Protein AF-A0A848WZ72-F1 (afdb_monomer_lite)

Radius of gyration: 30.08 Å; chains: 1; bounding box: 55×23×96 Å

Secondary structure (DSSP, 8-state):
-HHHHHHHHHHHHHHTTSHHHHHHHHHHHHHHHHHHHHHHHHTSHHHHHT-HHHHHHHHHHHHHHHHHHHHHHHHHHHHHHHHHHHHHHHHHHHHHHHHHHHHHHHHHHHHHHHHHHHHH--

Structure (mmCIF, N/CA/C/O backbone):
data_AF-A0A848WZ72-F1
#
_entry.id   AF-A0A848WZ72-F1
#
loop_
_atom_site.group_PDB
_atom_site.id
_atom_site.type_symbol
_atom_site.label_atom_id
_atom_site.label_alt_id
_atom_site.label_comp_id
_atom_site.label_asym_id
_atom_site.label_entity_id
_atom_site.label_seq_id
_atom_site.pdbx_PDB_ins_code
_atom_site.Cartn_x
_atom_site.Cartn_y
_atom_site.Cartn_z
_atom_site.occupancy
_atom_site.B_iso_or_equiv
_atom_site.auth_seq_id
_atom_site.auth_comp_id
_atom_site.auth_asym_id
_atom_site.auth_atom_id
_atom_site.pdbx_PDB_model_num
ATOM 1 N N . MET A 1 1 ? -12.532 -15.265 -22.858 1.00 47.41 1 MET A N 1
ATOM 2 C CA . MET A 1 1 ? -11.271 -14.747 -22.270 1.00 47.41 1 MET A CA 1
ATOM 3 C C . MET A 1 1 ? -11.474 -13.994 -20.947 1.00 47.41 1 MET A C 1
ATOM 5 O O . MET A 1 1 ? -10.662 -14.207 -20.059 1.00 47.41 1 MET A O 1
ATOM 9 N N . CYS A 1 2 ? -12.555 -13.222 -20.741 1.00 51.38 2 CYS A N 1
ATOM 10 C CA . CYS A 1 2 ? -12.811 -12.467 -19.493 1.00 51.38 2 CYS A CA 1
ATOM 11 C C . CYS A 1 2 ? -12.842 -13.282 -18.184 1.00 51.38 2 CYS A C 1
ATOM 13 O O . CYS A 1 2 ? -12.406 -12.782 -17.153 1.00 51.38 2 CYS A O 1
ATOM 15 N N . SER A 1 3 ? -13.303 -14.538 -18.202 1.00 50.59 3 SER A N 1
ATOM 16 C CA . SER A 1 3 ? -13.419 -15.353 -16.977 1.00 50.59 3 SER A CA 1
ATOM 17 C C . SER A 1 3 ? -12.061 -15.693 -16.336 1.00 50.59 3 SER A C 1
ATOM 19 O O . SER A 1 3 ? -11.948 -15.692 -15.114 1.00 50.59 3 SER A O 1
ATOM 21 N N . LYS A 1 4 ? -11.003 -15.892 -17.136 1.00 52.97 4 LYS A N 1
ATOM 22 C CA . LYS A 1 4 ? -9.651 -16.175 -16.618 1.00 52.97 4 LYS A CA 1
ATOM 23 C C . LYS A 1 4 ? -9.004 -14.942 -15.974 1.00 52.97 4 LYS A C 1
ATOM 25 O O . LYS A 1 4 ? -8.324 -15.074 -14.963 1.00 52.97 4 LYS A O 1
ATOM 30 N N . PHE A 1 5 ? -9.271 -13.750 -16.514 1.00 58.25 5 PHE A N 1
ATOM 31 C CA . PHE A 1 5 ? -8.828 -12.485 -15.919 1.00 58.25 5 PHE A CA 1
ATOM 32 C C . PHE A 1 5 ? -9.545 -12.191 -14.603 1.00 58.25 5 PHE A C 1
ATOM 34 O O . PHE A 1 5 ? -8.897 -11.768 -13.656 1.00 58.25 5 PHE A O 1
ATOM 41 N N . LEU A 1 6 ? -10.848 -12.477 -14.517 1.00 56.00 6 LEU A N 1
ATOM 42 C CA . LEU A 1 6 ? -11.623 -12.346 -13.280 1.00 56.00 6 LEU A CA 1
ATOM 43 C C . LEU A 1 6 ? -11.152 -13.313 -12.191 1.00 56.00 6 LEU A C 1
ATOM 45 O O . LEU A 1 6 ? -11.067 -12.915 -11.037 1.00 56.00 6 LEU A O 1
ATOM 49 N N . LEU A 1 7 ? -10.793 -14.547 -12.552 1.00 59.38 7 LEU A N 1
ATOM 50 C CA . LEU A 1 7 ? -10.222 -15.524 -11.619 1.00 59.38 7 LEU A CA 1
ATOM 51 C C . LEU A 1 7 ? -8.822 -15.125 -11.145 1.00 59.38 7 LEU A C 1
ATOM 53 O O . LEU A 1 7 ? -8.533 -15.253 -9.963 1.00 59.38 7 LEU A O 1
ATOM 57 N N . GLY A 1 8 ? -7.978 -14.590 -12.032 1.00 59.28 8 GLY A N 1
ATOM 58 C CA . GLY A 1 8 ? -6.679 -14.025 -11.652 1.00 59.28 8 GLY A CA 1
ATOM 59 C C . GLY A 1 8 ? -6.810 -12.790 -10.754 1.00 59.28 8 GLY A C 1
ATOM 60 O O . GLY A 1 8 ? -6.082 -12.666 -9.774 1.00 59.28 8 GLY A O 1
ATOM 61 N N . LEU A 1 9 ? -7.785 -11.917 -11.033 1.00 59.22 9 LEU A N 1
ATOM 62 C CA . LEU A 1 9 ? -8.125 -10.766 -10.192 1.00 59.22 9 LEU A CA 1
ATOM 63 C C . LEU A 1 9 ? -8.666 -11.201 -8.831 1.00 59.22 9 LEU A C 1
ATOM 65 O O . LEU A 1 9 ? -8.240 -10.663 -7.819 1.00 59.22 9 LEU A O 1
ATOM 69 N N . ALA A 1 10 ? -9.562 -12.186 -8.791 1.00 57.25 10 ALA A N 1
ATOM 70 C CA . ALA A 1 10 ? -10.126 -12.722 -7.557 1.00 57.25 10 ALA A CA 1
ATOM 71 C C . ALA A 1 10 ? -9.068 -13.454 -6.722 1.00 57.25 10 ALA A C 1
ATOM 73 O O . ALA A 1 10 ? -8.987 -13.237 -5.520 1.00 57.25 10 ALA A O 1
ATOM 74 N N . ALA A 1 11 ? -8.209 -14.259 -7.350 1.00 55.66 11 ALA A N 1
ATOM 75 C CA . ALA A 1 11 ? -7.092 -14.915 -6.680 1.00 55.66 11 ALA A CA 1
ATOM 76 C C . ALA A 1 11 ? -6.075 -13.891 -6.161 1.00 55.66 11 ALA A C 1
ATOM 78 O O . ALA A 1 11 ? -5.626 -14.010 -5.027 1.00 55.66 11 ALA A O 1
ATOM 79 N N . GLY A 1 12 ? -5.776 -12.845 -6.939 1.00 57.31 12 GLY A N 1
ATOM 80 C CA . GLY A 1 12 ? -4.971 -11.709 -6.493 1.00 57.31 12 GLY A CA 1
ATOM 81 C C . GLY A 1 12 ? -5.608 -10.995 -5.301 1.00 57.31 12 GLY A C 1
ATOM 82 O O . GLY A 1 12 ? -4.944 -10.776 -4.297 1.00 57.31 12 GLY A O 1
ATOM 83 N N . LEU A 1 13 ? -6.911 -10.712 -5.355 1.00 58.44 13 LEU A N 1
ATOM 84 C CA . LEU A 1 13 ? -7.678 -10.096 -4.266 1.00 58.44 13 LEU A CA 1
ATOM 85 C C . LEU A 1 13 ? -7.672 -10.945 -2.984 1.00 58.44 13 LEU A C 1
ATOM 87 O O . LEU A 1 13 ? -7.504 -10.393 -1.898 1.00 58.44 13 LEU A O 1
ATOM 91 N N . VAL A 1 14 ? -7.797 -12.270 -3.107 1.00 57.59 14 VAL A N 1
ATOM 92 C CA . VAL A 1 14 ? -7.716 -13.228 -1.989 1.00 57.59 14 VAL A CA 1
ATOM 93 C C . VAL A 1 14 ? -6.290 -13.307 -1.434 1.00 57.59 14 VAL A C 1
ATOM 95 O O . VAL A 1 14 ? -6.099 -13.320 -0.221 1.00 57.59 14 VAL A O 1
ATOM 98 N N . PHE A 1 15 ? -5.266 -13.263 -2.289 1.00 53.16 15 PHE A N 1
ATOM 99 C CA . PHE A 1 15 ? -3.864 -13.211 -1.858 1.00 53.16 15 PHE A CA 1
ATOM 100 C C . PHE A 1 15 ? -3.522 -11.880 -1.156 1.00 53.16 15 PHE A C 1
ATOM 102 O O . PHE A 1 15 ? -2.725 -11.846 -0.217 1.00 53.16 15 PHE A O 1
ATOM 109 N N . LEU A 1 16 ? -4.179 -10.782 -1.553 1.00 53.81 16 LEU A N 1
ATOM 110 C CA . LEU A 1 16 ? -4.080 -9.457 -0.927 1.00 53.81 16 LEU A CA 1
ATOM 111 C C . LEU A 1 16 ? -4.785 -9.356 0.438 1.00 53.81 16 LEU A C 1
ATOM 113 O O . LEU A 1 16 ? -4.620 -8.348 1.132 1.00 53.81 16 LEU A O 1
ATOM 117 N N . GLN A 1 17 ? -5.545 -10.373 0.848 1.00 55.41 17 GLN A N 1
ATOM 118 C CA . GLN A 1 17 ? -6.250 -10.394 2.130 1.00 55.41 17 GLN A CA 1
ATOM 119 C C . GLN A 1 17 ? -5.287 -10.554 3.326 1.00 55.41 17 GLN A C 1
ATOM 121 O O . GLN A 1 17 ? -5.619 -10.160 4.444 1.00 55.41 17 GLN A O 1
ATOM 126 N N . HIS A 1 18 ? -4.053 -11.031 3.105 1.00 56.12 18 HIS A N 1
ATOM 127 C CA . HIS A 1 18 ? -3.023 -11.094 4.145 1.00 56.12 18 HIS A CA 1
ATOM 128 C C . HIS A 1 18 ? -2.265 -9.760 4.301 1.00 56.12 18 HIS A C 1
ATOM 130 O O . HIS A 1 18 ? -1.427 -9.379 3.480 1.00 56.12 18 HIS A O 1
ATOM 136 N N . ARG A 1 19 ? -2.514 -9.078 5.429 1.00 56.72 19 ARG A N 1
ATOM 137 C CA . ARG A 1 19 ? -1.981 -7.750 5.813 1.00 56.72 19 ARG A CA 1
ATOM 138 C C . ARG A 1 19 ? -0.463 -7.583 5.623 1.00 56.72 19 ARG A C 1
ATOM 140 O O . ARG A 1 19 ? -0.015 -6.518 5.206 1.00 56.72 19 ARG A O 1
ATOM 147 N N . THR A 1 20 ? 0.328 -8.620 5.899 1.00 57.69 20 THR A N 1
ATOM 148 C CA . THR A 1 20 ? 1.800 -8.584 5.789 1.00 57.69 20 THR A CA 1
ATOM 149 C C . THR A 1 20 ? 2.284 -8.726 4.342 1.00 57.69 20 THR A C 1
ATOM 151 O O . THR A 1 20 ? 3.235 -8.060 3.939 1.00 57.69 20 THR A O 1
ATOM 154 N N . TYR A 1 21 ? 1.596 -9.535 3.532 1.00 58.41 21 TYR A N 1
ATOM 155 C CA . 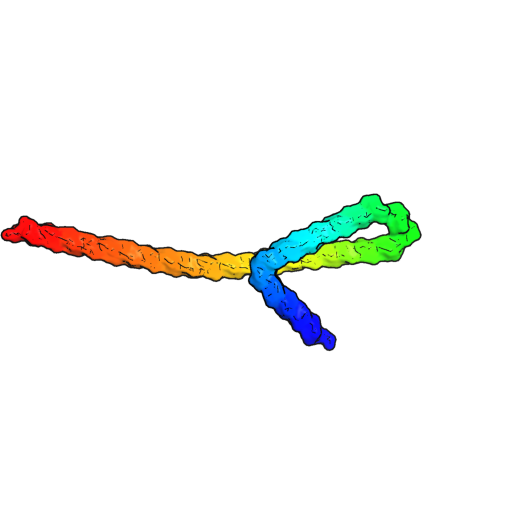TYR A 1 21 ? 1.945 -9.748 2.125 1.00 58.41 21 TYR A CA 1
ATOM 156 C C . TYR A 1 21 ? 1.617 -8.529 1.260 1.00 58.41 21 TYR A C 1
ATOM 158 O O . TYR A 1 21 ? 2.397 -8.175 0.377 1.00 58.41 21 TYR A O 1
ATOM 166 N N . ARG A 1 22 ? 0.524 -7.822 1.571 1.00 63.91 22 ARG A N 1
ATOM 167 C CA . ARG A 1 22 ? 0.112 -6.605 0.855 1.00 63.91 22 ARG A CA 1
ATOM 168 C C . ARG A 1 22 ? 1.184 -5.510 0.905 1.00 63.91 22 ARG A C 1
ATOM 170 O O . ARG A 1 22 ? 1.515 -4.915 -0.117 1.00 63.91 22 ARG A O 1
ATOM 177 N N . ARG A 1 23 ? 1.791 -5.308 2.080 1.00 64.00 23 ARG A N 1
ATOM 178 C CA . ARG A 1 23 ? 2.826 -4.286 2.302 1.00 64.00 23 ARG A CA 1
ATOM 179 C C . ARG A 1 23 ? 4.156 -4.633 1.624 1.00 64.00 23 ARG A C 1
ATOM 181 O O . ARG A 1 23 ? 4.793 -3.745 1.068 1.00 64.00 23 ARG A O 1
ATOM 188 N N . ASN A 1 24 ? 4.542 -5.912 1.618 1.00 68.44 24 ASN A N 1
ATOM 189 C CA . ASN A 1 24 ? 5.762 -6.374 0.945 1.00 68.44 24 ASN A CA 1
ATOM 190 C C . ASN A 1 24 ? 5.648 -6.317 -0.583 1.00 68.44 24 ASN A C 1
ATOM 192 O O . ASN A 1 24 ? 6.613 -5.936 -1.238 1.00 68.44 24 ASN A O 1
ATOM 196 N N . ILE A 1 25 ? 4.480 -6.640 -1.152 1.00 70.00 25 ILE A N 1
ATOM 197 C CA . ILE A 1 25 ? 4.247 -6.511 -2.599 1.00 70.00 25 ILE A CA 1
ATOM 198 C C . ILE A 1 25 ? 4.283 -5.044 -3.013 1.00 70.00 25 ILE A C 1
ATOM 200 O O . ILE A 1 25 ? 4.919 -4.716 -4.008 1.00 70.00 25 ILE A O 1
ATOM 204 N N . LEU A 1 26 ? 3.645 -4.156 -2.246 1.00 69.38 26 LEU A N 1
ATOM 205 C CA . LEU A 1 26 ? 3.634 -2.732 -2.563 1.00 69.38 26 LEU A CA 1
ATOM 206 C C . LEU A 1 26 ? 5.047 -2.151 -2.476 1.00 69.38 26 LEU A C 1
ATOM 208 O O . LEU A 1 26 ? 5.508 -1.525 -3.425 1.00 69.38 26 LEU A O 1
ATOM 212 N N . PHE A 1 27 ? 5.784 -2.451 -1.404 1.00 74.94 27 PHE A N 1
ATOM 213 C CA . PHE A 1 27 ? 7.180 -2.040 -1.265 1.00 74.94 27 PHE A CA 1
ATOM 214 C C . PHE A 1 27 ? 8.056 -2.594 -2.398 1.00 74.94 27 PHE A C 1
ATOM 216 O O . PHE A 1 27 ? 8.767 -1.833 -3.049 1.00 74.94 27 PHE A O 1
ATOM 223 N N . GLY A 1 28 ? 7.942 -3.889 -2.700 1.00 80.00 28 GLY A N 1
ATOM 224 C CA . GLY A 1 28 ? 8.685 -4.540 -3.778 1.00 80.00 28 GLY A CA 1
ATOM 225 C C . GLY A 1 28 ? 8.371 -3.959 -5.156 1.00 80.00 28 GLY A C 1
ATOM 226 O O . GLY A 1 28 ? 9.290 -3.638 -5.900 1.00 80.00 28 GLY A O 1
ATOM 227 N N . ALA A 1 29 ? 7.094 -3.747 -5.479 1.00 76.56 29 ALA A N 1
ATOM 228 C CA . ALA A 1 29 ? 6.668 -3.144 -6.741 1.00 76.56 29 ALA A CA 1
ATOM 229 C C . ALA A 1 29 ? 7.156 -1.695 -6.872 1.00 76.56 29 ALA A C 1
ATOM 231 O O . ALA A 1 29 ? 7.601 -1.288 -7.944 1.00 76.56 29 ALA A O 1
ATOM 232 N N . THR A 1 30 ? 7.137 -0.929 -5.778 1.00 78.88 30 THR A N 1
ATOM 233 C CA . THR A 1 30 ? 7.620 0.459 -5.772 1.00 78.88 30 THR A CA 1
ATOM 234 C C . THR A 1 30 ? 9.134 0.508 -5.967 1.00 78.88 30 THR A C 1
ATOM 236 O O . THR A 1 30 ? 9.609 1.233 -6.835 1.00 78.88 30 THR A O 1
ATOM 239 N N . VAL A 1 31 ? 9.893 -0.308 -5.225 1.00 84.06 31 VAL A N 1
ATOM 240 C CA . VAL A 1 31 ? 11.357 -0.413 -5.351 1.00 84.06 31 VAL A CA 1
ATOM 241 C C . VAL A 1 31 ? 11.751 -0.897 -6.742 1.00 84.06 31 VAL A C 1
ATOM 243 O O . VAL A 1 31 ? 12.646 -0.324 -7.354 1.00 84.06 31 VAL A O 1
ATOM 246 N N . PHE A 1 32 ? 11.055 -1.901 -7.276 1.00 82.81 32 PHE A N 1
ATOM 247 C CA . PHE A 1 32 ? 11.281 -2.403 -8.628 1.00 82.81 32 PHE A CA 1
ATOM 248 C C . PHE A 1 32 ? 11.037 -1.321 -9.684 1.00 82.81 32 PHE A C 1
ATOM 250 O O . PHE A 1 32 ? 11.869 -1.132 -10.566 1.00 82.81 32 PHE A O 1
ATOM 257 N N . THR A 1 33 ? 9.947 -0.559 -9.560 1.00 82.38 33 THR A N 1
ATOM 258 C CA . THR A 1 33 ? 9.636 0.552 -10.475 1.00 82.38 33 THR A CA 1
ATOM 259 C C . THR A 1 33 ? 10.681 1.661 -10.370 1.00 82.38 33 THR A C 1
ATOM 261 O O . THR A 1 33 ? 11.116 2.193 -11.388 1.00 82.38 33 THR A O 1
ATOM 264 N N . LEU A 1 34 ? 11.144 1.968 -9.154 1.00 82.56 34 LEU A N 1
ATOM 265 C CA . LEU A 1 34 ? 12.215 2.934 -8.920 1.00 82.56 34 LEU A CA 1
ATOM 266 C C . LEU A 1 34 ? 13.520 2.486 -9.593 1.00 82.56 34 LEU A C 1
ATOM 268 O O . LEU A 1 34 ? 14.162 3.280 -10.272 1.00 82.56 34 LEU A O 1
ATOM 272 N N . PHE A 1 35 ? 13.877 1.205 -9.456 1.00 84.88 35 PHE A N 1
ATOM 273 C CA . PHE A 1 35 ? 15.040 0.607 -10.111 1.00 84.88 35 PHE A CA 1
ATOM 274 C C . PHE A 1 35 ? 14.931 0.642 -11.634 1.00 84.88 35 PHE A C 1
ATOM 276 O O . PHE A 1 35 ? 15.914 0.941 -12.305 1.00 84.88 35 PHE A O 1
ATOM 283 N N . LEU A 1 36 ? 13.745 0.370 -12.179 1.00 81.56 36 LEU A N 1
ATOM 284 C CA . LEU A 1 36 ? 13.476 0.436 -13.615 1.00 81.56 36 LEU A CA 1
ATOM 285 C C . LEU A 1 36 ? 13.670 1.854 -14.152 1.00 81.56 36 LEU A C 1
ATOM 287 O O . LEU A 1 36 ? 14.401 2.051 -15.119 1.00 81.56 36 LEU A O 1
ATOM 291 N N . VAL A 1 37 ? 13.082 2.851 -13.489 1.00 81.25 37 VAL A N 1
ATOM 292 C CA . VAL A 1 37 ? 13.224 4.263 -13.870 1.00 81.25 37 VAL A CA 1
ATOM 293 C C . VAL A 1 37 ? 14.676 4.719 -13.739 1.00 81.25 37 VAL A C 1
ATOM 295 O O . VAL A 1 37 ? 15.203 5.370 -14.639 1.00 81.25 37 VAL A O 1
ATOM 298 N N . PHE A 1 38 ? 15.347 4.344 -12.650 1.00 83.50 38 PHE A N 1
ATOM 299 C CA . PHE A 1 38 ? 16.735 4.719 -12.403 1.00 83.50 38 PHE A CA 1
ATOM 300 C C . PHE A 1 38 ? 17.694 4.072 -13.410 1.00 83.50 38 PHE A C 1
ATOM 302 O O . PHE A 1 38 ? 18.522 4.759 -14.003 1.00 83.50 38 PHE A O 1
ATOM 309 N N . GLY A 1 39 ? 17.543 2.771 -13.668 1.00 81.25 39 GLY A N 1
ATOM 310 C CA . GLY A 1 39 ? 18.337 2.046 -14.660 1.00 81.25 39 GLY A CA 1
ATOM 311 C C . GLY A 1 39 ? 18.121 2.577 -16.078 1.00 81.25 39 GLY A C 1
ATOM 312 O O . GLY A 1 39 ? 19.082 2.768 -16.820 1.00 81.25 39 GLY A O 1
ATOM 313 N N . GLY A 1 40 ? 16.876 2.900 -16.429 1.00 72.00 40 GLY A N 1
ATOM 314 C CA . GLY A 1 40 ? 16.536 3.516 -17.709 1.00 72.00 40 GLY A CA 1
ATOM 315 C C . GLY A 1 40 ? 17.123 4.907 -17.913 1.00 72.00 40 GLY A C 1
ATOM 316 O O . GLY A 1 40 ? 17.591 5.224 -19.002 1.00 72.00 40 GLY A O 1
ATOM 317 N N . SER A 1 41 ? 17.112 5.722 -16.858 1.00 75.38 41 SER A N 1
ATOM 318 C CA . SER A 1 41 ? 17.595 7.103 -16.892 1.00 75.38 41 SER A CA 1
ATOM 319 C C . SER A 1 41 ? 19.126 7.191 -16.908 1.00 75.38 41 SER A C 1
ATOM 321 O O . SER A 1 41 ? 19.688 7.991 -17.649 1.00 75.38 41 SER A O 1
ATOM 323 N N . VAL A 1 42 ? 19.810 6.354 -16.117 1.00 74.81 42 VAL A N 1
ATOM 324 C CA . VAL A 1 42 ? 21.265 6.461 -15.902 1.00 74.81 42 VAL A CA 1
ATOM 325 C C . VAL A 1 42 ? 22.079 5.602 -16.870 1.00 74.81 42 VAL A C 1
ATOM 327 O O . VAL A 1 42 ? 23.095 6.066 -17.376 1.00 74.81 42 VAL A O 1
ATOM 330 N N . PHE A 1 43 ? 21.667 4.358 -17.138 1.00 67.06 43 PHE A N 1
ATOM 331 C CA . PHE A 1 43 ? 22.484 3.414 -17.918 1.00 67.06 43 PHE A CA 1
ATOM 332 C C . PHE A 1 43 ? 22.106 3.346 -19.396 1.00 67.06 43 PHE A C 1
ATOM 334 O O . PHE A 1 43 ? 22.964 3.085 -20.234 1.00 67.06 43 PHE A O 1
ATOM 341 N N . LEU A 1 44 ? 20.831 3.552 -19.725 1.00 62.59 44 LEU A N 1
ATOM 342 C CA . LEU A 1 44 ? 20.321 3.342 -21.081 1.00 62.59 44 LEU A CA 1
ATOM 343 C C . LEU A 1 44 ? 20.220 4.630 -21.911 1.00 62.59 44 LEU A C 1
ATOM 345 O O . LEU A 1 44 ? 19.869 4.545 -23.080 1.00 62.59 44 LEU A O 1
ATOM 349 N N . GLY A 1 45 ? 20.551 5.804 -21.366 1.00 63.19 45 GLY A N 1
ATOM 350 C CA . GLY A 1 45 ? 20.384 7.090 -22.058 1.00 63.19 45 GLY A CA 1
ATOM 351 C C . GLY A 1 45 ? 21.018 7.140 -23.456 1.00 63.19 45 GLY A C 1
ATOM 352 O O . GLY A 1 45 ? 20.324 7.425 -24.431 1.00 63.19 45 GLY A O 1
ATOM 353 N N . ASP A 1 46 ? 22.302 6.791 -23.571 1.00 67.44 46 ASP A N 1
ATOM 354 C CA . ASP A 1 46 ? 23.039 6.862 -24.844 1.00 67.44 46 ASP A CA 1
ATOM 355 C C . ASP A 1 46 ? 22.706 5.714 -25.811 1.00 67.44 46 ASP A C 1
ATOM 357 O O . ASP A 1 46 ? 22.561 5.921 -27.019 1.00 67.44 46 ASP A O 1
ATOM 361 N N . ASP A 1 47 ? 22.543 4.493 -25.297 1.00 66.81 47 ASP A N 1
ATOM 362 C CA . ASP A 1 47 ? 22.343 3.302 -26.136 1.00 66.81 47 ASP A CA 1
ATOM 363 C C . ASP A 1 47 ? 20.897 3.212 -26.664 1.00 66.81 47 ASP A C 1
ATOM 365 O O . ASP A 1 47 ? 20.627 2.746 -27.778 1.00 66.81 47 ASP A O 1
ATOM 369 N N . LEU A 1 48 ? 19.944 3.741 -25.892 1.00 60.59 48 LEU A N 1
ATOM 370 C CA . LEU A 1 48 ? 18.527 3.775 -26.236 1.00 60.59 48 LEU A CA 1
ATOM 371 C C . LEU A 1 48 ? 18.184 4.968 -27.143 1.00 60.59 48 LEU A C 1
ATOM 373 O O . LEU A 1 48 ? 17.304 4.840 -27.996 1.00 60.59 48 LEU A O 1
ATOM 377 N N . ALA A 1 49 ? 18.929 6.080 -27.062 1.00 65.88 49 ALA A N 1
ATOM 378 C CA . ALA A 1 49 ? 18.822 7.196 -28.011 1.00 65.88 49 ALA A CA 1
ATOM 379 C C . ALA A 1 49 ? 19.134 6.770 -29.458 1.00 65.88 49 ALA A C 1
ATOM 381 O O . ALA A 1 49 ? 18.579 7.315 -30.412 1.00 65.88 49 ALA A O 1
ATOM 382 N N . ARG A 1 50 ? 19.958 5.729 -29.634 1.00 79.06 50 ARG A N 1
ATOM 383 C CA . ARG A 1 50 ? 20.251 5.127 -30.943 1.00 79.06 50 ARG A CA 1
ATOM 384 C C . ARG A 1 50 ? 19.078 4.348 -31.545 1.00 79.06 50 ARG A C 1
ATOM 386 O O . ARG A 1 50 ? 19.080 4.091 -32.748 1.00 79.06 50 ARG A O 1
ATOM 393 N N . ARG A 1 51 ? 18.089 3.939 -30.737 1.00 82.38 51 ARG A N 1
ATOM 394 C CA . ARG A 1 51 ? 16.933 3.128 -31.159 1.00 82.38 51 ARG A CA 1
ATOM 395 C C . ARG A 1 51 ? 15.623 3.717 -30.607 1.00 82.38 51 ARG A C 1
ATOM 397 O O . ARG A 1 51 ? 15.134 3.257 -29.573 1.00 82.38 51 ARG A O 1
ATOM 404 N N . PRO A 1 52 ? 14.977 4.654 -31.326 1.00 80.19 52 PRO A N 1
ATOM 405 C CA . PRO A 1 52 ? 13.823 5.406 -30.813 1.00 80.19 52 PRO A CA 1
ATOM 406 C C . PRO A 1 52 ? 12.617 4.527 -30.445 1.00 80.19 52 PRO A C 1
ATOM 408 O O . PRO A 1 52 ? 11.874 4.838 -29.519 1.00 80.19 52 PRO A O 1
ATOM 411 N N . ILE A 1 53 ? 12.436 3.390 -31.124 1.00 84.50 53 ILE A N 1
ATOM 412 C CA . ILE A 1 53 ? 11.353 2.440 -30.822 1.00 84.50 53 ILE A CA 1
ATOM 413 C C . ILE A 1 53 ? 11.597 1.728 -29.483 1.00 84.50 53 ILE A C 1
ATOM 415 O O . ILE A 1 53 ? 10.669 1.569 -28.693 1.00 84.50 53 ILE A O 1
ATOM 419 N N . ALA A 1 54 ? 12.840 1.323 -29.199 1.00 80.50 54 ALA A N 1
ATOM 420 C CA . ALA A 1 54 ? 13.189 0.685 -27.930 1.00 80.50 54 ALA A CA 1
ATOM 421 C C . ALA A 1 54 ? 13.054 1.672 -26.761 1.00 80.50 54 ALA A C 1
ATOM 423 O O . ALA A 1 54 ? 12.579 1.290 -25.695 1.00 80.50 54 ALA A O 1
ATOM 424 N N . PHE A 1 55 ? 13.381 2.946 -26.997 1.00 82.31 55 PHE A N 1
ATOM 425 C CA . PHE A 1 55 ? 13.139 4.036 -26.054 1.00 82.31 55 PHE A CA 1
ATOM 426 C C . PHE A 1 55 ? 11.655 4.162 -25.707 1.00 82.31 55 PHE A C 1
ATOM 428 O O . PHE A 1 55 ? 11.284 4.082 -24.538 1.00 82.31 55 PHE A O 1
ATOM 435 N N . LEU A 1 56 ? 10.790 4.272 -26.716 1.00 84.88 56 LEU A N 1
ATOM 436 C CA . LEU A 1 56 ? 9.342 4.366 -26.521 1.00 84.88 56 LEU A CA 1
ATOM 437 C C . LEU A 1 56 ? 8.756 3.151 -25.793 1.00 84.88 56 LEU A C 1
ATOM 439 O O . LEU A 1 56 ? 7.943 3.324 -24.888 1.00 84.88 56 LEU A O 1
ATOM 443 N N . LEU A 1 57 ? 9.174 1.932 -26.147 1.00 86.31 57 LEU A N 1
ATOM 444 C CA . LEU A 1 57 ? 8.707 0.716 -25.473 1.00 86.31 57 LEU A CA 1
ATOM 445 C C . LEU A 1 57 ? 9.159 0.662 -24.014 1.00 86.31 57 LEU A C 1
ATOM 447 O O . LEU A 1 57 ? 8.356 0.341 -23.141 1.00 86.31 57 LEU A O 1
ATOM 451 N N . PHE A 1 58 ? 10.416 1.008 -23.738 1.00 83.56 58 PHE A N 1
ATOM 452 C CA . PHE A 1 58 ? 10.952 1.030 -22.383 1.00 83.56 58 PHE A CA 1
ATOM 453 C C . PHE A 1 58 ? 10.203 2.034 -21.499 1.00 83.56 58 PHE A C 1
ATOM 455 O O . PHE A 1 58 ? 9.711 1.681 -20.427 1.00 83.56 58 PHE A O 1
ATOM 462 N N . TRP A 1 59 ? 10.041 3.270 -21.975 1.00 84.31 59 TRP A N 1
ATOM 463 C CA . TRP A 1 59 ? 9.295 4.296 -21.250 1.00 84.31 59 TRP A CA 1
ATOM 464 C C . TRP A 1 59 ? 7.811 3.957 -21.122 1.00 84.31 59 TRP A C 1
ATOM 466 O O . TRP A 1 59 ? 7.223 4.206 -20.071 1.00 84.31 59 TRP A O 1
ATOM 476 N N . GLY A 1 60 ? 7.219 3.327 -22.139 1.00 87.31 60 GLY A N 1
ATOM 477 C CA . GLY A 1 60 ? 5.861 2.795 -22.076 1.00 87.31 60 GLY A CA 1
ATOM 478 C C . GLY A 1 60 ? 5.700 1.759 -20.963 1.00 87.31 60 GLY A C 1
ATOM 479 O O . GLY A 1 60 ? 4.768 1.855 -20.168 1.00 87.31 60 GLY A O 1
ATOM 480 N N . ILE A 1 61 ? 6.638 0.816 -20.838 1.00 85.38 61 ILE A N 1
ATOM 481 C CA . ILE A 1 61 ? 6.646 -0.179 -19.756 1.00 85.38 61 ILE A CA 1
ATOM 482 C C . ILE A 1 61 ? 6.838 0.497 -18.394 1.00 85.38 61 ILE A C 1
ATOM 484 O O . ILE A 1 61 ? 6.124 0.157 -17.450 1.00 85.38 61 ILE A O 1
ATOM 488 N N . CYS A 1 62 ? 7.739 1.478 -18.279 1.00 85.06 62 CYS A N 1
ATOM 489 C CA . CYS A 1 62 ? 7.909 2.264 -17.052 1.00 85.06 62 CYS A CA 1
ATOM 490 C C . CYS A 1 62 ? 6.615 2.981 -16.647 1.00 85.06 62 CYS A C 1
ATOM 492 O O . CYS A 1 62 ? 6.220 2.921 -15.484 1.00 85.06 62 CYS A O 1
ATOM 494 N N . LEU A 1 63 ? 5.925 3.612 -17.599 1.00 85.44 63 LEU A N 1
ATOM 495 C CA . LEU A 1 63 ? 4.672 4.321 -17.348 1.00 85.44 63 LEU A CA 1
ATOM 496 C C . LEU A 1 63 ? 3.559 3.358 -16.921 1.00 85.44 63 LEU A C 1
ATOM 498 O O . LEU A 1 63 ? 2.866 3.620 -15.940 1.00 85.44 63 LEU A O 1
ATOM 502 N N . VAL A 1 64 ? 3.421 2.215 -17.599 1.00 85.69 64 VAL A N 1
ATOM 503 C CA . VAL A 1 64 ? 2.461 1.169 -17.211 1.00 85.69 64 VAL A CA 1
ATOM 504 C C . VAL A 1 64 ? 2.777 0.629 -15.816 1.00 85.69 64 VAL A C 1
ATOM 506 O O . VAL A 1 64 ? 1.872 0.472 -15.002 1.00 85.69 64 VAL A O 1
ATOM 509 N N . SER A 1 65 ? 4.051 0.403 -15.502 1.00 78.56 65 SER A N 1
ATOM 510 C CA . SER A 1 65 ? 4.481 -0.069 -14.180 1.00 78.56 65 SER A CA 1
ATOM 511 C C . SER A 1 65 ? 4.156 0.952 -13.086 1.00 78.56 65 SER A C 1
ATOM 513 O O . SER A 1 65 ? 3.595 0.591 -12.053 1.00 78.56 65 SER A O 1
ATOM 515 N N . ALA A 1 66 ? 4.411 2.239 -13.339 1.00 82.44 66 ALA A N 1
ATOM 516 C CA . ALA A 1 66 ? 4.037 3.325 -12.436 1.00 82.44 66 ALA A CA 1
ATOM 517 C C . ALA A 1 66 ? 2.516 3.399 -12.220 1.00 82.44 66 ALA A C 1
ATOM 519 O O . ALA A 1 66 ? 2.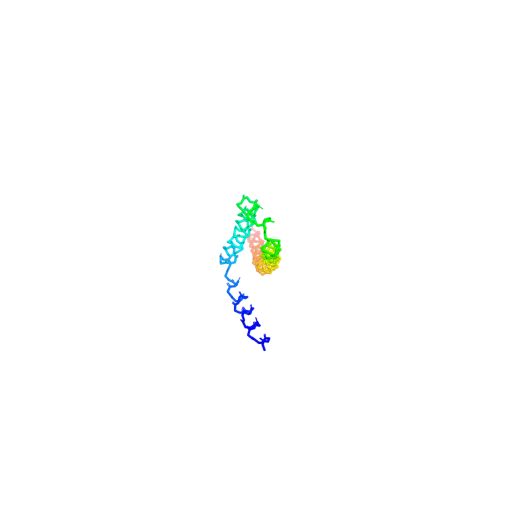064 3.516 -11.081 1.00 82.44 66 ALA A O 1
ATOM 520 N N . LEU A 1 67 ? 1.717 3.262 -13.284 1.00 83.56 67 LEU A N 1
ATOM 521 C CA . LEU A 1 67 ? 0.256 3.203 -13.175 1.00 83.56 67 LEU A CA 1
ATOM 522 C C . LEU A 1 67 ? -0.210 2.018 -12.323 1.00 83.56 67 LEU A C 1
ATOM 524 O O . LEU A 1 67 ? -1.096 2.186 -11.488 1.00 83.56 67 LEU A O 1
ATOM 528 N N . VAL A 1 68 ? 0.401 0.842 -12.486 1.00 80.19 68 VAL A N 1
ATOM 529 C CA . VAL A 1 68 ? 0.100 -0.338 -11.661 1.00 80.19 68 VAL A CA 1
ATOM 530 C C . VAL A 1 68 ? 0.424 -0.075 -10.191 1.00 80.19 68 VAL A C 1
ATOM 532 O O . VAL A 1 68 ? -0.394 -0.406 -9.334 1.00 80.19 68 VAL A O 1
ATOM 535 N N . VAL A 1 69 ? 1.559 0.560 -9.881 1.00 81.62 69 VAL A N 1
ATOM 536 C CA . VAL A 1 69 ? 1.918 0.935 -8.501 1.00 81.62 69 VAL A CA 1
ATOM 537 C C . VAL A 1 69 ? 0.901 1.906 -7.905 1.00 81.62 69 VAL A C 1
ATOM 539 O O . VAL A 1 69 ? 0.437 1.686 -6.787 1.00 81.62 69 VAL A O 1
ATOM 542 N N . ILE A 1 70 ? 0.509 2.946 -8.647 1.00 79.25 70 ILE A N 1
ATOM 543 C CA . ILE A 1 70 ? -0.503 3.915 -8.199 1.00 79.25 70 ILE A CA 1
ATOM 544 C C . ILE A 1 70 ? -1.839 3.211 -7.944 1.00 79.25 70 ILE A C 1
ATOM 546 O O . ILE A 1 70 ? -2.469 3.428 -6.909 1.00 79.25 70 ILE A O 1
ATOM 550 N N . TRP A 1 71 ? -2.257 2.327 -8.851 1.00 79.94 71 TRP A N 1
ATOM 551 C CA . TRP A 1 71 ? -3.480 1.546 -8.687 1.00 79.94 71 TRP A CA 1
ATOM 552 C C . TRP A 1 71 ? -3.425 0.661 -7.435 1.00 79.94 71 TRP A C 1
ATOM 554 O O . TRP A 1 71 ? -4.388 0.605 -6.666 1.00 79.94 71 TRP A O 1
ATOM 564 N N . LEU A 1 72 ? -2.281 0.014 -7.190 1.00 75.06 72 LEU A N 1
ATOM 565 C CA . LEU A 1 72 ? -2.047 -0.781 -5.985 1.00 75.06 72 LEU A CA 1
ATOM 566 C C . LEU A 1 72 ? -2.133 0.076 -4.716 1.00 75.06 72 LEU A C 1
ATOM 568 O O . LEU A 1 72 ? -2.734 -0.354 -3.735 1.00 75.06 72 LEU A O 1
ATOM 572 N N . ALA A 1 73 ? -1.571 1.286 -4.740 1.00 76.94 73 ALA A N 1
ATOM 573 C CA . ALA A 1 73 ? -1.603 2.224 -3.620 1.00 76.94 73 ALA A CA 1
ATOM 574 C C . ALA A 1 73 ? -3.027 2.689 -3.285 1.00 76.94 73 ALA A C 1
ATOM 576 O O . ALA A 1 73 ? -3.410 2.725 -2.116 1.00 76.94 73 ALA A O 1
ATOM 577 N N . ILE A 1 74 ? -3.846 2.978 -4.300 1.00 75.56 74 ILE A N 1
ATOM 578 C CA . ILE A 1 74 ? -5.263 3.319 -4.100 1.00 75.56 74 ILE A CA 1
ATOM 579 C C . ILE A 1 74 ? -6.007 2.138 -3.469 1.00 75.56 74 ILE A C 1
ATOM 581 O O . ILE A 1 74 ? -6.755 2.315 -2.503 1.00 75.56 74 ILE A O 1
ATOM 585 N N . TYR A 1 75 ? -5.783 0.926 -3.981 1.00 73.12 75 TYR A N 1
ATOM 586 C CA . TYR A 1 75 ? -6.390 -0.281 -3.426 1.00 73.12 75 TYR A CA 1
ATOM 587 C C . TYR A 1 75 ? -5.963 -0.522 -1.968 1.00 73.12 75 TYR A C 1
ATOM 589 O O . TYR A 1 75 ? -6.796 -0.865 -1.126 1.00 73.12 75 TYR A O 1
ATOM 597 N N . ASP A 1 76 ? -4.690 -0.282 -1.646 1.00 72.06 76 ASP A N 1
ATOM 598 C CA . ASP A 1 76 ? -4.149 -0.390 -0.291 1.00 72.06 76 ASP A CA 1
ATOM 599 C C . ASP A 1 76 ? -4.862 0.556 0.686 1.00 72.06 76 ASP A C 1
ATOM 601 O O . ASP A 1 76 ? -5.344 0.111 1.729 1.00 72.06 76 ASP A O 1
ATOM 605 N N . ILE A 1 77 ? -5.039 1.828 0.311 1.00 69.12 77 ILE A N 1
ATOM 606 C CA . ILE A 1 77 ? -5.746 2.826 1.131 1.00 69.12 77 ILE A CA 1
ATOM 607 C C . ILE A 1 77 ? -7.212 2.427 1.357 1.00 69.12 77 ILE A C 1
ATOM 609 O O . ILE A 1 77 ? -7.731 2.550 2.473 1.00 69.12 77 ILE A O 1
ATOM 613 N N . LEU A 1 78 ? -7.892 1.924 0.323 1.00 73.00 78 LEU A N 1
ATOM 614 C CA . LEU A 1 78 ? -9.279 1.461 0.436 1.00 73.00 78 LEU A CA 1
ATOM 615 C C . LEU A 1 78 ? -9.404 0.246 1.366 1.00 73.00 78 LEU A C 1
ATOM 617 O O . LEU A 1 78 ? -10.329 0.183 2.179 1.00 73.00 78 LEU A O 1
ATOM 621 N N . ALA A 1 79 ? -8.461 -0.694 1.287 1.00 67.88 79 ALA A N 1
ATOM 622 C CA . ALA A 1 79 ? -8.430 -1.870 2.149 1.00 67.88 79 ALA A CA 1
ATOM 623 C C . ALA A 1 79 ? -8.143 -1.503 3.615 1.00 67.88 79 ALA A C 1
ATOM 625 O O . ALA A 1 79 ? -8.804 -2.019 4.514 1.00 67.88 79 ALA A O 1
ATOM 626 N N . ILE A 1 80 ? -7.213 -0.571 3.859 1.00 68.44 80 ILE A N 1
ATOM 627 C CA . ILE A 1 80 ? -6.920 -0.032 5.199 1.00 68.44 80 ILE A CA 1
ATOM 628 C C . ILE A 1 80 ? -8.179 0.582 5.808 1.00 68.44 80 ILE A C 1
ATOM 630 O O . ILE A 1 80 ? -8.531 0.267 6.941 1.00 68.44 80 ILE A O 1
ATOM 634 N N . ARG A 1 81 ? -8.911 1.403 5.047 1.00 67.69 81 ARG A N 1
ATOM 635 C CA . ARG A 1 81 ? -10.142 2.041 5.536 1.00 67.69 81 ARG A CA 1
ATOM 636 C C . ARG A 1 81 ? -11.215 1.044 5.967 1.00 67.69 81 ARG A C 1
ATOM 638 O O . ARG A 1 81 ? -11.897 1.301 6.956 1.00 67.69 81 ARG A O 1
ATOM 645 N N . ARG A 1 82 ? -11.366 -0.081 5.263 1.00 67.19 82 ARG A N 1
ATOM 646 C CA . ARG A 1 82 ? -12.297 -1.140 5.687 1.00 67.19 82 ARG A CA 1
ATOM 647 C C . ARG A 1 82 ? -11.860 -1.796 6.991 1.00 67.19 82 ARG A C 1
ATOM 649 O O . ARG A 1 82 ? -12.689 -1.979 7.873 1.00 67.19 82 ARG A O 1
ATOM 656 N N . ASP A 1 83 ? -10.570 -2.086 7.124 1.00 69.44 83 ASP A N 1
ATOM 657 C CA . ASP A 1 83 ? -10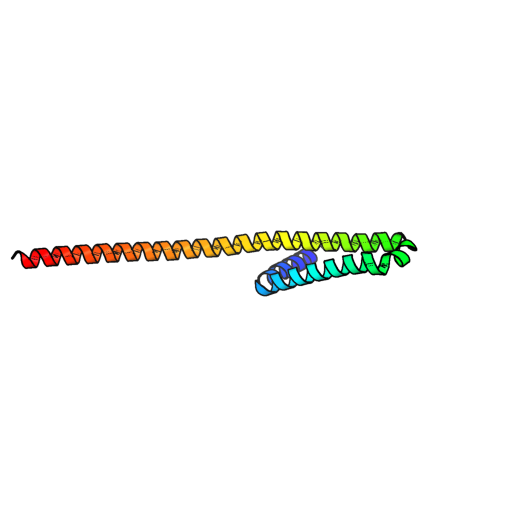.012 -2.737 8.314 1.00 69.44 83 ASP A CA 1
ATOM 658 C C . ASP A 1 83 ? -10.106 -1.830 9.559 1.00 69.44 83 ASP A C 1
ATOM 660 O O . ASP A 1 83 ? -10.363 -2.299 10.666 1.00 69.44 83 ASP A O 1
ATOM 664 N N . HIS A 1 84 ? -9.974 -0.509 9.381 1.00 67.69 84 HIS A N 1
ATOM 665 C CA . HIS A 1 84 ? -10.186 0.461 10.459 1.00 67.69 84 HIS A CA 1
ATOM 666 C C . HIS A 1 84 ? -11.645 0.560 10.902 1.00 67.69 84 HIS A C 1
ATOM 668 O O . HIS A 1 84 ? -11.875 0.644 12.102 1.00 67.69 84 HIS A O 1
ATOM 674 N N . ARG A 1 85 ? -12.620 0.520 9.981 1.00 69.81 85 ARG A N 1
ATOM 675 C CA . ARG A 1 85 ? -14.044 0.559 10.359 1.00 69.81 85 ARG A CA 1
ATOM 676 C C . ARG A 1 85 ? -14.430 -0.634 11.225 1.00 69.81 85 ARG A C 1
ATOM 678 O O . ARG A 1 85 ? -14.943 -0.438 12.311 1.00 69.81 85 ARG A O 1
ATOM 685 N N . VAL A 1 86 ? -14.054 -1.845 10.813 1.00 74.50 86 VAL A N 1
ATOM 686 C CA . VAL A 1 86 ? -14.359 -3.067 11.580 1.00 74.50 86 VAL A CA 1
ATOM 687 C C . VAL A 1 86 ? -13.728 -3.037 12.976 1.00 74.50 86 VAL A C 1
ATOM 689 O O . VAL A 1 86 ? -14.337 -3.474 13.948 1.00 74.50 86 VAL A O 1
ATOM 692 N N . ARG A 1 87 ? -12.501 -2.514 13.096 1.00 72.06 87 ARG A N 1
ATOM 693 C CA . ARG A 1 87 ? -11.844 -2.357 14.401 1.00 72.06 87 ARG A CA 1
ATOM 694 C C . ARG A 1 87 ? -12.509 -1.294 15.265 1.00 72.06 87 ARG A C 1
ATOM 696 O O . ARG A 1 87 ? -12.579 -1.501 16.468 1.00 72.06 87 ARG A O 1
ATOM 703 N N . MET A 1 88 ? -12.952 -0.183 14.676 1.00 76.50 88 MET A N 1
ATOM 704 C CA . MET A 1 88 ? -13.646 0.877 15.407 1.00 76.50 88 MET A CA 1
ATOM 705 C C . MET A 1 88 ? -15.001 0.407 15.921 1.00 76.50 88 MET A C 1
ATOM 707 O O . MET A 1 88 ? -15.243 0.565 17.109 1.00 76.50 88 MET A O 1
ATOM 711 N N . ASP A 1 89 ? -15.802 -0.257 15.084 1.00 79.31 89 ASP A N 1
ATOM 712 C CA . ASP A 1 89 ? -17.117 -0.775 15.482 1.0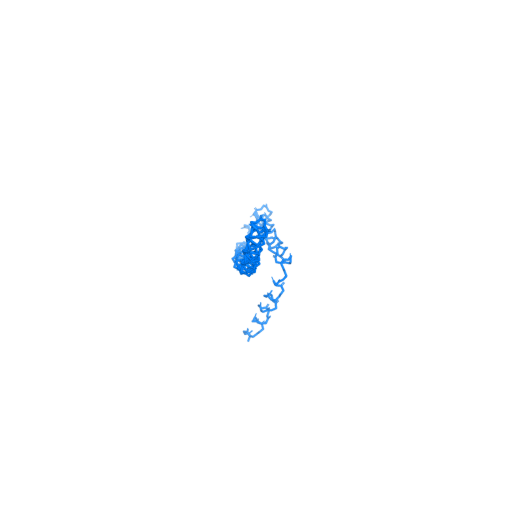0 79.31 89 ASP A CA 1
ATOM 713 C C . ASP A 1 89 ? -16.991 -1.761 16.658 1.00 79.31 89 ASP A C 1
ATOM 715 O O . ASP A 1 89 ? -17.785 -1.749 17.595 1.00 79.31 89 ASP A O 1
ATOM 719 N N . ARG A 1 90 ? -15.941 -2.597 16.654 1.00 84.44 90 ARG A N 1
ATOM 720 C CA . ARG A 1 90 ? -15.656 -3.507 17.769 1.00 84.44 90 ARG A CA 1
ATOM 721 C C . ARG A 1 90 ? -15.223 -2.766 19.038 1.00 84.44 90 ARG A C 1
ATOM 723 O O . ARG A 1 90 ? -15.670 -3.124 20.121 1.00 84.44 90 ARG A O 1
ATOM 730 N N . LEU A 1 91 ? -14.344 -1.771 18.906 1.00 87.31 91 LEU A N 1
ATOM 731 C CA . LEU A 1 91 ? -13.864 -0.986 20.046 1.00 87.31 91 LEU A CA 1
ATOM 732 C C . LEU A 1 91 ? -14.999 -0.192 20.697 1.00 87.31 91 LEU A C 1
ATOM 734 O O . LEU A 1 91 ? -15.019 -0.061 21.912 1.00 87.31 91 LEU A O 1
ATOM 738 N N . GLU A 1 92 ? -15.922 0.331 19.890 1.00 89.62 92 GLU A N 1
ATOM 739 C CA . GLU A 1 92 ? -17.095 1.073 20.351 1.00 89.62 92 GLU A CA 1
ATOM 740 C C . GLU A 1 92 ? -18.030 0.173 21.166 1.00 89.62 92 GLU A C 1
ATOM 742 O O . GLU A 1 92 ? -18.423 0.558 22.264 1.00 89.62 92 GLU A O 1
ATOM 747 N N . GLY A 1 93 ? -18.268 -1.065 20.711 1.00 89.12 93 GLY A N 1
ATOM 748 C CA . GLY A 1 93 ? -19.024 -2.060 21.479 1.00 89.12 93 GLY A CA 1
ATOM 749 C C . GLY A 1 93 ? -18.362 -2.442 22.810 1.00 89.12 93 GLY A C 1
ATOM 750 O O . GLY A 1 93 ? -19.031 -2.460 23.839 1.00 89.12 93 GLY A O 1
ATOM 751 N N . GLU A 1 94 ? -17.044 -2.686 22.818 1.00 91.88 94 GLU A N 1
ATOM 752 C CA . GLU A 1 94 ? -16.292 -2.975 24.054 1.00 91.88 94 GLU A CA 1
ATOM 753 C C . GLU A 1 94 ? -16.326 -1.776 25.032 1.00 91.88 94 GLU A C 1
ATOM 755 O O . GLU A 1 94 ? -16.401 -1.962 26.248 1.00 91.88 94 GLU A O 1
ATOM 760 N N . LEU A 1 95 ? -16.316 -0.536 24.520 1.00 93.25 95 LEU A N 1
ATOM 761 C CA . LEU A 1 95 ? -16.420 0.677 25.338 1.00 93.25 95 LEU A CA 1
ATOM 762 C C . LEU A 1 95 ? -17.816 0.852 25.949 1.00 93.25 95 LEU A C 1
ATOM 764 O O . LEU A 1 95 ? -17.935 1.265 27.102 1.00 93.25 95 LEU A O 1
ATOM 768 N N . GLU A 1 96 ? -18.863 0.578 25.171 1.00 94.56 96 GLU A N 1
ATOM 769 C CA . GLU A 1 96 ? -20.255 0.697 25.607 1.00 94.56 96 GLU A CA 1
ATOM 770 C C . GLU A 1 96 ? -20.582 -0.339 26.692 1.00 94.56 96 GLU A C 1
ATOM 772 O O . GLU A 1 96 ? -21.186 0.003 27.712 1.00 94.56 96 GLU A O 1
ATOM 777 N N . GLU A 1 97 ? -20.092 -1.571 26.532 1.00 94.31 97 GLU A N 1
ATOM 778 C CA . GLU A 1 97 ? -20.199 -2.626 27.542 1.00 94.31 97 GLU A CA 1
ATOM 779 C C . GLU A 1 97 ? -19.494 -2.220 28.844 1.00 94.31 97 GLU A C 1
ATOM 781 O O . GLU A 1 97 ? -20.134 -2.187 29.899 1.00 94.31 97 GLU A O 1
ATOM 786 N N . ALA A 1 98 ? -18.231 -1.786 28.771 1.00 93.81 98 ALA A N 1
ATOM 787 C CA . ALA A 1 98 ? -17.481 -1.323 29.940 1.00 93.81 98 ALA A CA 1
ATOM 788 C C . ALA A 1 98 ? -18.145 -0.118 30.636 1.00 93.81 98 ALA A C 1
ATOM 790 O O . ALA A 1 98 ? -18.168 -0.031 31.866 1.00 93.81 98 ALA A O 1
ATOM 791 N N . ALA A 1 99 ? -18.721 0.811 29.867 1.00 94.00 99 ALA A N 1
ATOM 792 C CA . ALA A 1 99 ? -19.452 1.949 30.416 1.00 94.00 99 ALA A CA 1
ATOM 793 C C . ALA A 1 99 ? -20.749 1.520 31.121 1.00 94.00 99 ALA A C 1
ATOM 795 O O . ALA A 1 99 ? -21.093 2.077 32.166 1.00 94.00 99 ALA A O 1
ATOM 796 N N . SER A 1 100 ? -21.465 0.535 30.571 1.00 95.12 100 SER A N 1
ATOM 797 C CA . SER A 1 100 ? -22.677 -0.014 31.187 1.00 95.12 100 SER A CA 1
ATOM 798 C C . SER A 1 100 ? -22.373 -0.738 32.502 1.00 95.12 100 SER A C 1
ATOM 800 O O . SER A 1 100 ? -23.079 -0.548 33.494 1.00 95.12 100 SER A O 1
ATOM 802 N N . GLU A 1 101 ? -21.273 -1.488 32.546 1.00 95.19 101 GLU A N 1
ATOM 803 C CA . GLU A 1 101 ? -20.829 -2.211 33.734 1.00 95.19 101 GLU A CA 1
ATOM 804 C C . GLU A 1 101 ? -20.392 -1.247 34.843 1.00 95.19 101 GLU A C 1
ATOM 806 O O . GLU A 1 101 ? -20.809 -1.393 35.992 1.00 95.19 101 GLU A O 1
ATOM 811 N N . ALA A 1 102 ? -19.650 -0.191 34.493 1.00 94.62 102 ALA A N 1
ATOM 812 C CA . ALA A 1 102 ? -19.264 0.855 35.435 1.00 94.62 102 ALA A CA 1
ATOM 813 C C . ALA A 1 102 ? -20.480 1.565 36.059 1.00 94.62 102 ALA A C 1
ATOM 815 O O . ALA A 1 102 ? -20.484 1.831 37.261 1.00 94.62 102 ALA A O 1
ATOM 816 N N . ARG A 1 103 ? -21.532 1.839 35.271 1.00 93.69 103 ARG A N 1
ATOM 817 C CA . ARG A 1 103 ? -22.783 2.423 35.793 1.00 93.69 103 ARG A CA 1
ATOM 818 C C . ARG A 1 103 ? -23.487 1.483 36.761 1.00 93.69 103 ARG A C 1
ATOM 820 O O . ARG A 1 103 ? -23.897 1.917 37.831 1.00 93.69 103 ARG A O 1
ATOM 827 N N . ARG A 1 104 ? -23.577 0.200 36.414 1.00 95.69 104 ARG A N 1
ATOM 828 C CA . ARG A 1 104 ? -24.215 -0.808 37.262 1.00 95.69 104 ARG A CA 1
ATOM 829 C C . ARG A 1 104 ? -23.489 -0.971 38.599 1.00 95.69 104 ARG A C 1
ATOM 831 O O . ARG A 1 104 ? -24.138 -1.085 39.631 1.00 95.69 104 ARG A O 1
ATOM 838 N N . LEU A 1 105 ? -22.156 -0.956 38.593 1.00 95.44 105 LEU A N 1
ATOM 839 C CA . LEU A 1 105 ? -21.359 -0.992 39.823 1.00 95.44 105 LEU A CA 1
ATOM 840 C C . LEU A 1 105 ? -21.579 0.255 40.687 1.00 95.44 105 LEU A C 1
ATOM 842 O O . LEU A 1 105 ? -21.688 0.132 41.902 1.00 95.44 105 LEU A O 1
ATOM 846 N N . ALA A 1 106 ? -21.689 1.434 40.070 1.00 94.50 106 ALA A N 1
ATOM 847 C CA . ALA A 1 106 ? -21.980 2.668 40.794 1.00 94.50 106 ALA A CA 1
ATOM 848 C C . ALA A 1 106 ? -23.368 2.643 41.460 1.00 94.50 106 ALA A C 1
ATOM 850 O O . ALA A 1 106 ? -23.498 3.083 42.597 1.00 94.50 106 ALA A O 1
ATOM 851 N N . GLU A 1 107 ? -24.389 2.102 40.788 1.00 95.19 107 GLU A N 1
ATOM 852 C CA . GLU A 1 107 ? -25.728 1.935 41.375 1.00 95.19 107 GLU A CA 1
ATOM 853 C C . GLU A 1 107 ? -25.715 0.977 42.573 1.00 95.19 107 GLU A C 1
ATOM 855 O O . GLU A 1 107 ? -26.294 1.291 43.610 1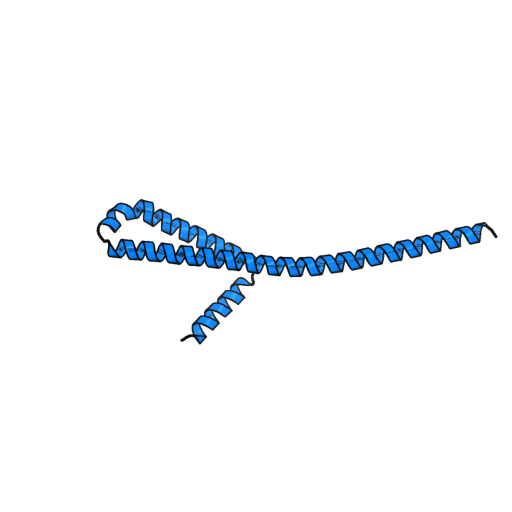.00 95.19 107 GLU A O 1
ATOM 860 N N . ILE A 1 108 ? -25.005 -0.151 42.462 1.00 95.31 108 ILE A N 1
ATOM 861 C CA . ILE A 1 108 ? -24.878 -1.130 43.553 1.00 95.31 108 ILE A CA 1
ATOM 862 C C . ILE A 1 108 ? -24.170 -0.518 44.769 1.00 95.31 108 ILE A C 1
ATOM 864 O O . ILE A 1 108 ? -24.581 -0.768 45.901 1.00 95.31 108 ILE A O 1
ATOM 868 N N . GLU A 1 109 ? -23.115 0.275 44.557 1.00 93.81 109 GLU A N 1
ATOM 869 C CA . GLU A 1 109 ? -22.395 0.914 45.665 1.00 93.81 109 GLU A CA 1
ATOM 870 C C . GLU A 1 109 ? -23.269 1.965 46.367 1.00 93.81 109 GLU A C 1
ATOM 872 O O . GLU A 1 109 ? -23.323 1.989 47.592 1.00 93.81 109 GLU A O 1
ATOM 877 N N . LEU A 1 110 ? -24.036 2.761 45.610 1.00 92.56 110 LEU A N 1
ATOM 878 C CA . LEU A 1 110 ? -24.981 3.733 46.176 1.00 92.56 110 LEU A CA 1
ATOM 879 C C . LEU A 1 110 ? -26.093 3.065 46.998 1.00 92.56 110 LEU A C 1
ATOM 881 O O . LEU A 1 110 ? -26.456 3.560 48.063 1.00 92.56 110 LEU A O 1
ATOM 885 N N . GLU A 1 111 ? -26.640 1.945 46.520 1.00 93.19 111 GLU A N 1
ATOM 886 C CA . GLU A 1 111 ? -27.671 1.191 47.244 1.00 93.19 111 GLU A CA 1
ATOM 887 C C . GLU A 1 111 ? -27.117 0.587 48.542 1.00 93.19 111 GLU A C 1
ATOM 889 O O . GLU A 1 111 ? -27.777 0.591 49.583 1.00 93.19 111 GLU A O 1
ATOM 894 N N . LYS A 1 112 ? -25.875 0.099 48.503 1.00 93.12 112 LYS A N 1
ATOM 895 C CA . LYS A 1 112 ? -25.185 -0.436 49.675 1.00 93.12 112 LYS A CA 1
ATOM 896 C C . LYS A 1 112 ? -24.910 0.645 50.724 1.00 93.12 112 LYS A C 1
ATOM 898 O O . LYS A 1 112 ? -25.136 0.382 51.904 1.00 93.12 112 LYS A O 1
ATOM 903 N N . ASP A 1 113 ? -24.468 1.831 50.307 1.00 91.31 113 ASP A N 1
ATOM 904 C CA . ASP A 1 113 ? -24.244 2.968 51.207 1.00 91.31 113 ASP A CA 1
ATOM 905 C C . ASP A 1 113 ? -25.561 3.442 51.848 1.00 91.31 113 ASP A C 1
ATOM 907 O O . ASP A 1 113 ? -25.613 3.641 53.061 1.00 91.31 113 ASP A O 1
ATOM 911 N N . SER A 1 114 ? -26.650 3.518 51.071 1.00 87.62 114 SER A N 1
ATOM 912 C CA . SER A 1 114 ? -27.986 3.870 51.583 1.00 87.62 114 SER A CA 1
ATOM 913 C C . SER A 1 114 ? -28.492 2.876 52.634 1.00 87.62 114 SER A C 1
ATOM 915 O O . SER A 1 114 ? -29.025 3.284 53.664 1.00 87.62 114 SER A O 1
ATOM 917 N N . ASN A 1 115 ? -28.327 1.571 52.398 1.00 88.38 115 ASN A N 1
ATOM 918 C CA . ASN A 1 115 ? -28.751 0.541 53.352 1.00 88.38 115 ASN A CA 1
ATOM 919 C C . ASN A 1 115 ? -27.899 0.557 54.636 1.00 88.38 115 ASN A C 1
ATOM 921 O O . ASN A 1 115 ? -28.410 0.275 55.717 1.00 88.38 115 ASN A O 1
ATOM 925 N N . ALA A 1 116 ? -26.609 0.898 54.537 1.00 87.19 116 ALA A N 1
ATOM 926 C CA . ALA A 1 116 ? -25.724 1.006 55.695 1.00 87.19 116 ALA A CA 1
ATOM 927 C C . ALA A 1 116 ? -26.065 2.208 56.598 1.00 87.19 116 ALA A C 1
ATOM 929 O O . ALA A 1 116 ? -25.909 2.110 57.816 1.00 87.19 116 ALA A O 1
ATOM 930 N N . GLU A 1 117 ? -26.543 3.324 56.035 1.00 83.44 117 GLU A N 1
ATOM 931 C CA . GLU A 1 117 ? -27.037 4.465 56.821 1.00 83.44 117 GLU A CA 1
ATOM 932 C C . GLU A 1 117 ? -28.331 4.129 57.584 1.00 83.44 117 GLU A C 1
ATOM 934 O O . GLU A 1 117 ? -28.428 4.442 58.772 1.00 83.44 117 GLU A O 1
ATOM 939 N N . GLU A 1 118 ? -29.289 3.430 56.961 1.00 79.12 118 GLU A N 1
ATOM 940 C CA . GLU A 1 118 ? -30.551 3.043 57.620 1.00 79.12 11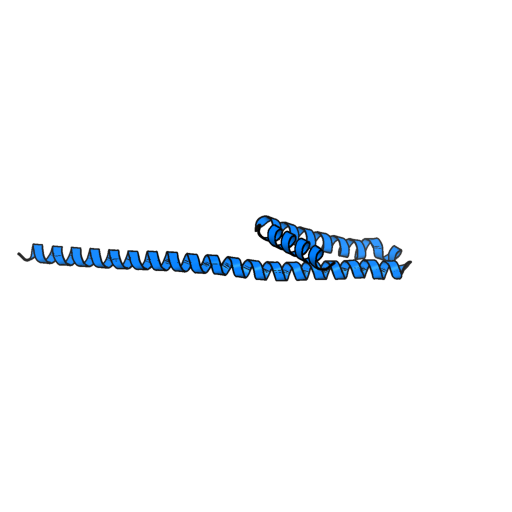8 GLU A CA 1
ATOM 941 C C . GLU A 1 118 ? -30.357 2.080 58.807 1.00 79.12 118 GLU A C 1
ATOM 943 O O . GLU A 1 118 ? -31.114 2.133 59.781 1.00 79.12 118 GLU A O 1
ATOM 948 N N . ASP A 1 119 ? -29.348 1.207 58.747 1.00 77.75 119 ASP A N 1
ATOM 949 C CA . ASP A 1 119 ? -29.007 0.283 59.835 1.00 77.75 119 ASP A CA 1
ATOM 950 C C . ASP A 1 119 ? -28.305 0.980 61.016 1.00 77.75 119 ASP A C 1
ATOM 952 O O . ASP A 1 119 ? -28.333 0.467 62.134 1.00 77.75 119 ASP A O 1
ATOM 956 N N . HIS A 1 120 ? -27.698 2.152 60.801 1.00 76.25 120 HIS A N 1
ATOM 957 C CA . HIS A 1 120 ? -27.070 2.948 61.860 1.00 76.25 120 HIS A CA 1
ATOM 958 C C . HIS A 1 120 ? -28.047 3.882 62.596 1.00 76.25 120 HIS A C 1
ATOM 960 O O . HIS A 1 120 ? -27.720 4.346 63.691 1.00 76.25 120 HIS A O 1
ATOM 966 N N . GLU A 1 121 ? -29.223 4.165 62.025 1.00 67.94 121 GLU A N 1
ATOM 967 C CA . GLU A 1 121 ? -30.240 5.050 62.618 1.00 67.94 121 GLU A CA 1
ATOM 968 C C . GLU A 1 121 ? -31.246 4.312 63.535 1.00 67.94 121 GLU A C 1
ATOM 970 O O . GLU A 1 121 ? -31.976 4.951 64.297 1.00 67.94 121 GLU A O 1
ATOM 975 N N . LYS A 1 122 ? -31.274 2.973 63.504 1.00 56.06 122 LYS A N 1
ATOM 976 C CA . LYS A 1 122 ? -32.129 2.118 64.354 1.00 56.06 122 LYS A CA 1
ATOM 977 C C . LYS A 1 122 ? -31.427 1.637 65.622 1.00 56.06 122 LYS A C 1
ATOM 979 O O . LYS A 1 122 ? -32.138 1.520 66.648 1.00 56.06 122 LYS A O 1
#

pLDDT: mean 76.15, std 12.9, range [47.41, 95.69]

Sequence (122 aa):
MCSKFLLGLAAGLVFLQHRTYRRNILFGATVFTLFLVFGGSVFLGDDLARRPIAFLLFWGICLVSALVVIWLAIYDILAIRRDHRVRMDRLEGELEEAASEARRLAEIELEKDSNAEEDHEK

Foldseek 3Di:
DVVVVVVVVVVVVVQCVDPVVLVVVLVVLVVVLVCLVCCCVPPCVPVCVVPVVSNVVSVVVSVVSVVVSVVSVVVVVVVVVVVVVVVVVVVVVVVVVVVVVVVVVVVVVVVVVVVVVVVVVD